Protein AF-A0A510PIZ9-F1 (afdb_monomer_lite)

Secondary structure (DSSP, 8-state):
-HHHHHHHHHT-----STHHHHHHHHHH-----TT-S---HHHHHHHHEEEEEETTEEEEEE-HHHHHHHHHHHHHHHTT---HHHHHHHHHHHHHHHHHHHHHHHHHHHHHTT-

Sequence (115 aa):
MLNFIKAMKELSVISWEGGVILWAVKLLKKPATTMSALVKPSGLIPKGLRVQQINNLTLFKFTDELGDRMQTLLDKKKADDLTPEEFLELEAIGELDQIFSYINAVIAARVNGHS

pLDDT: mean 76.39, std 18.68, range [42.19, 96.19]

Organism: NCBI:txid2358142

Structure (mmCIF, N/CA/C/O backbone):
data_AF-A0A510PIZ9-F1
#
_entry.id   AF-A0A510PIZ9-F1
#
loop_
_atom_site.group_PDB
_atom_site.id
_atom_site.type_symbol
_atom_site.label_atom_id
_atom_site.label_alt_id
_atom_site.label_comp_id
_atom_site.label_asym_id
_atom_site.label_entity_id
_atom_site.label_seq_id
_atom_site.pdbx_PDB_ins_code
_atom_site.Cartn_x
_atom_site.Cartn_y
_atom_site.Cartn_z
_atom_site.occupancy
_atom_site.B_iso_or_equiv
_atom_site.auth_seq_id
_atom_site.auth_comp_id
_atom_site.auth_asym_id
_atom_site.auth_atom_id
_atom_site.pdbx_PDB_model_num
ATOM 1 N N . MET A 1 1 ? -24.991 38.249 26.210 1.00 48.41 1 MET A N 1
ATOM 2 C CA . MET A 1 1 ? -23.992 37.825 27.219 1.00 48.41 1 MET A CA 1
ATOM 3 C C . MET A 1 1 ? -24.634 37.465 28.567 1.00 48.41 1 MET A C 1
ATOM 5 O O . MET A 1 1 ? -24.336 36.400 29.085 1.00 48.41 1 MET A O 1
ATOM 9 N N . LEU A 1 2 ? -25.580 38.263 29.093 1.00 43.25 2 LEU A N 1
ATOM 10 C CA . LEU A 1 2 ? -26.273 37.979 30.368 1.00 43.25 2 LEU A CA 1
ATOM 11 C C . LEU A 1 2 ? -27.078 36.663 30.401 1.00 43.25 2 LEU A C 1
ATOM 13 O O . LEU A 1 2 ? -27.062 35.966 31.412 1.00 43.25 2 LEU A O 1
ATOM 17 N N . ASN A 1 3 ? -27.742 36.287 29.303 1.00 50.94 3 ASN A N 1
ATOM 18 C CA . ASN A 1 3 ? -28.560 35.063 29.268 1.00 50.94 3 ASN A CA 1
ATOM 19 C C . ASN A 1 3 ? -27.719 33.783 29.392 1.00 50.94 3 ASN A C 1
ATOM 21 O O . ASN A 1 3 ? -28.172 32.805 29.976 1.00 50.94 3 ASN A O 1
ATOM 25 N N . PHE A 1 4 ? -26.474 33.814 28.908 1.00 54.53 4 PHE A N 1
ATOM 26 C CA . PHE A 1 4 ? -25.548 32.687 29.006 1.00 54.53 4 PHE A CA 1
ATOM 27 C C . PHE A 1 4 ? -25.068 32.486 30.449 1.00 54.53 4 PHE A C 1
ATOM 29 O O . PHE A 1 4 ? -25.072 31.373 30.960 1.00 54.53 4 PHE A O 1
ATOM 36 N N . ILE A 1 5 ? -24.760 33.581 31.151 1.00 55.75 5 ILE A N 1
ATOM 37 C CA . ILE A 1 5 ? -24.373 33.554 32.571 1.00 55.75 5 ILE A CA 1
ATOM 38 C C . ILE A 1 5 ? -25.531 33.036 33.442 1.00 55.75 5 ILE A C 1
ATOM 40 O O . ILE A 1 5 ? -25.306 32.303 34.402 1.00 55.75 5 ILE A O 1
ATOM 44 N N . LYS A 1 6 ? -26.781 33.359 33.083 1.00 58.12 6 LYS A N 1
ATOM 45 C CA . LYS A 1 6 ? -27.976 32.868 33.783 1.00 58.12 6 LYS A CA 1
ATOM 46 C C . LYS A 1 6 ? -28.204 31.365 33.572 1.00 58.12 6 LYS A C 1
ATOM 48 O O . LYS A 1 6 ? -28.466 30.667 34.545 1.00 58.12 6 LYS A O 1
ATOM 53 N N . ALA A 1 7 ? -28.033 30.865 32.346 1.00 56.22 7 ALA A N 1
ATOM 54 C CA . ALA A 1 7 ? -28.142 29.434 32.041 1.00 56.22 7 ALA A CA 1
ATOM 55 C C . ALA A 1 7 ? -27.046 28.603 32.735 1.00 56.22 7 ALA A C 1
ATOM 57 O O . ALA A 1 7 ? -27.308 27.522 33.252 1.00 56.22 7 ALA A O 1
ATOM 58 N N . MET A 1 8 ? -25.832 29.151 32.828 1.00 53.59 8 MET A N 1
ATOM 59 C CA . MET A 1 8 ? -24.713 28.512 33.529 1.00 53.59 8 MET A CA 1
ATOM 60 C C . MET A 1 8 ? -24.915 28.448 35.053 1.00 53.59 8 MET A C 1
ATOM 62 O O . MET A 1 8 ? -24.351 27.574 35.703 1.00 53.59 8 MET A O 1
ATOM 66 N N . LYS A 1 9 ? -25.723 29.351 35.630 1.00 53.50 9 LYS A N 1
ATOM 67 C CA . LYS A 1 9 ? -26.039 29.382 37.069 1.00 53.50 9 LYS A CA 1
ATOM 68 C C . LYS A 1 9 ? -27.152 28.398 37.460 1.00 53.50 9 LYS A C 1
ATOM 70 O O . LYS A 1 9 ? -27.142 27.898 38.578 1.00 53.50 9 LYS A O 1
ATOM 75 N N . GLU A 1 10 ? -28.076 28.112 36.542 1.00 54.69 10 GLU A N 1
ATOM 76 C CA . GLU A 1 10 ? -29.136 27.096 36.691 1.00 54.69 10 GLU A CA 1
ATOM 77 C C . GLU A 1 10 ? -28.577 25.664 36.693 1.00 54.69 10 GLU A C 1
ATOM 79 O O . GLU A 1 10 ? -29.062 24.812 37.427 1.00 54.69 10 GLU A O 1
ATOM 84 N N . LEU A 1 11 ? -27.483 25.413 35.966 1.00 50.69 11 LEU A N 1
ATOM 85 C CA . LEU A 1 11 ? -26.796 24.112 35.943 1.00 50.69 11 LEU A CA 1
ATOM 86 C C . LEU A 1 11 ? -25.914 23.838 37.183 1.00 50.69 11 LEU A C 1
ATOM 88 O O . LEU A 1 11 ? -25.092 22.920 37.172 1.00 50.69 11 LEU A O 1
ATOM 92 N N . SER A 1 12 ? -26.068 24.605 38.266 1.00 44.56 12 SER A N 1
ATOM 93 C CA . SER A 1 12 ? -25.268 24.449 39.482 1.00 44.56 12 SER A CA 1
ATOM 94 C C . SER A 1 12 ? -25.714 23.236 40.310 1.00 44.56 12 SER A C 1
ATOM 96 O O . SER A 1 12 ? -26.393 23.378 41.326 1.00 44.56 12 SER A O 1
ATOM 98 N N . VAL A 1 13 ? -25.221 22.046 39.950 1.00 42.50 13 VAL A N 1
ATOM 99 C CA . VAL A 1 13 ? -24.805 21.059 40.958 1.00 42.50 13 VAL A CA 1
ATOM 100 C C . VAL A 1 13 ? -23.739 21.747 41.811 1.00 42.50 13 VAL A C 1
ATOM 102 O O . VAL A 1 13 ? -22.640 22.054 41.353 1.00 42.50 13 VAL A O 1
ATOM 105 N N . ILE A 1 14 ? -24.117 22.087 43.037 1.00 47.22 14 ILE A N 1
ATOM 106 C CA . ILE A 1 14 ? -23.282 22.790 44.004 1.00 47.22 14 ILE A CA 1
ATOM 107 C C . ILE A 1 14 ? -22.193 21.822 44.482 1.00 47.22 14 ILE A C 1
ATOM 109 O O . ILE A 1 14 ? -22.495 20.876 45.201 1.00 47.22 14 ILE A O 1
ATOM 113 N N . SER A 1 15 ? -20.932 22.066 44.127 1.00 42.19 15 SER A N 1
ATOM 114 C CA . SER A 1 15 ? -19.803 21.740 45.007 1.00 42.19 15 SER A CA 1
ATOM 115 C C . SER A 1 15 ? -18.564 22.545 44.618 1.00 42.19 15 SER A C 1
ATOM 117 O O . SER A 1 15 ? -17.962 22.340 43.563 1.00 42.19 15 SER A O 1
ATOM 119 N N . TRP A 1 16 ? -18.211 23.493 45.486 1.00 46.66 16 TRP A N 1
ATOM 120 C CA . TRP A 1 16 ? -16.964 24.255 45.465 1.00 46.66 16 TRP A CA 1
ATOM 121 C C . TRP A 1 16 ? -15.857 23.436 46.138 1.00 46.66 16 TRP A C 1
ATOM 123 O O . TRP A 1 16 ? -15.333 23.803 47.179 1.00 46.66 16 TRP A O 1
ATOM 133 N N . GLU A 1 17 ? -15.509 22.311 45.531 1.00 45.09 17 GLU A N 1
ATOM 134 C CA . GLU A 1 17 ? -14.313 21.533 45.845 1.00 45.09 17 GLU A CA 1
ATOM 135 C C . GLU A 1 17 ? -13.598 21.332 44.506 1.00 45.09 17 GLU A C 1
ATOM 137 O O . GLU A 1 17 ? -14.251 21.065 43.494 1.00 45.09 17 GLU A O 1
ATOM 142 N N . GLY A 1 18 ? -12.276 21.513 44.461 1.00 54.56 18 GLY A N 1
ATOM 143 C CA . GLY A 1 18 ? -11.455 21.669 43.246 1.00 54.56 18 GLY A CA 1
ATOM 144 C C . GLY A 1 18 ? -11.545 20.582 42.155 1.00 54.56 18 GLY A C 1
ATOM 145 O O . GLY A 1 18 ? -10.819 20.660 41.168 1.00 54.56 18 GLY A O 1
ATOM 146 N N . GLY A 1 19 ? -12.430 19.594 42.279 1.00 56.22 19 GLY A N 1
ATOM 147 C CA . GLY A 1 19 ? -12.691 18.542 41.303 1.00 56.22 19 GLY A CA 1
ATOM 148 C C . GLY A 1 19 ? -13.485 18.980 40.068 1.00 56.22 19 GLY A C 1
ATOM 149 O O . GLY A 1 19 ? -13.161 18.521 38.978 1.00 56.22 19 GLY A O 1
ATOM 150 N N . VAL A 1 20 ? -14.474 19.879 40.169 1.00 58.50 20 VAL A N 1
ATOM 151 C CA . VAL A 1 20 ? -15.343 20.211 39.010 1.00 58.50 20 VAL A CA 1
ATOM 152 C C . VAL A 1 20 ? -14.619 21.083 37.982 1.00 58.50 20 VAL A C 1
ATOM 154 O O . VAL A 1 20 ? -14.717 20.829 36.784 1.00 58.50 20 VAL A O 1
ATOM 157 N N . ILE A 1 21 ? -13.821 22.059 38.432 1.00 58.53 21 ILE A N 1
ATOM 158 C CA . ILE A 1 21 ? -12.958 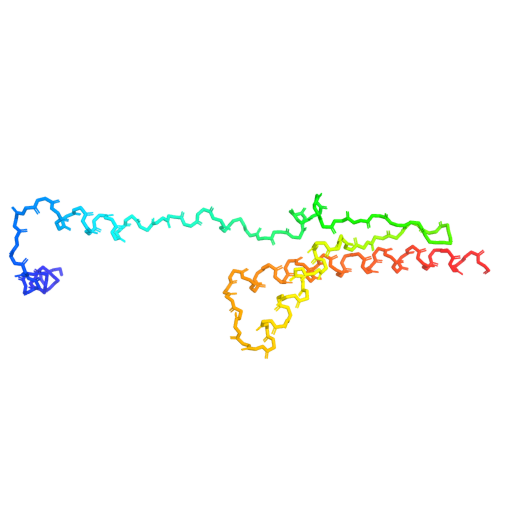22.850 37.539 1.00 58.53 21 ILE A CA 1
ATOM 159 C C . ILE A 1 21 ? -11.900 21.944 36.909 1.00 58.53 21 ILE A C 1
ATOM 161 O O . ILE A 1 21 ? -11.662 22.045 35.712 1.00 58.53 21 ILE A O 1
ATOM 165 N N . LEU A 1 22 ? -11.314 21.011 37.666 1.00 58.53 22 LEU A N 1
ATOM 166 C CA . LEU A 1 22 ? -10.358 20.050 37.118 1.00 58.53 22 LEU A CA 1
ATOM 167 C C . LEU A 1 22 ? -11.014 19.116 36.091 1.00 58.53 22 LEU A C 1
ATOM 169 O O . LEU A 1 22 ? -10.394 18.806 35.079 1.00 58.53 22 LEU A O 1
ATOM 173 N N . TRP A 1 23 ? -12.269 18.712 36.305 1.00 56.06 23 TRP A N 1
ATOM 174 C CA . TRP A 1 23 ? -13.033 17.883 35.372 1.00 56.06 23 TRP A CA 1
ATOM 175 C C . TRP A 1 23 ? -13.420 18.659 34.107 1.00 56.06 23 TRP A C 1
ATOM 177 O O . TRP A 1 23 ? -13.223 18.161 33.003 1.00 56.06 23 TRP A O 1
ATOM 187 N N . ALA A 1 24 ? -13.848 19.916 34.238 1.00 59.91 24 ALA A N 1
ATOM 188 C CA . ALA A 1 24 ? -14.123 20.808 33.111 1.00 59.91 24 ALA A CA 1
ATOM 189 C C . ALA A 1 24 ? -12.848 21.176 32.330 1.00 59.91 24 ALA A C 1
ATOM 191 O O . ALA A 1 24 ? -12.858 21.179 31.104 1.00 59.91 24 ALA A O 1
ATOM 192 N N . VAL A 1 25 ? -11.725 21.415 33.014 1.00 60.06 25 VAL A N 1
ATOM 193 C CA . VAL A 1 25 ? -10.402 21.612 32.399 1.00 60.06 25 VAL A CA 1
ATOM 194 C C . VAL A 1 25 ? -9.914 20.319 31.747 1.00 60.06 25 VAL A C 1
ATOM 196 O O . VAL A 1 25 ? -9.311 20.379 30.683 1.00 60.06 25 VAL A O 1
ATOM 199 N N . LYS A 1 26 ? -10.208 19.145 32.312 1.00 60.19 26 LYS A N 1
ATOM 200 C CA . LYS A 1 26 ? -9.922 17.843 31.693 1.00 60.19 26 LYS A CA 1
ATOM 201 C C . LYS A 1 26 ? -10.800 17.572 30.466 1.00 60.19 26 LYS A C 1
ATOM 203 O O . LYS A 1 26 ? -10.321 16.954 29.524 1.00 60.19 26 LYS A O 1
ATOM 208 N N . LEU A 1 27 ? -12.028 18.089 30.440 1.00 56.50 27 LEU A N 1
ATOM 209 C CA . LEU A 1 27 ? -12.923 18.060 29.278 1.00 56.50 27 LEU A CA 1
ATOM 210 C C . LEU A 1 27 ? -12.544 19.088 28.198 1.00 56.50 27 LEU A C 1
ATOM 212 O O . LEU A 1 27 ? -12.714 18.820 27.011 1.00 56.50 27 LEU A O 1
ATOM 216 N N . LEU A 1 28 ? -12.016 20.254 28.591 1.00 56.59 28 LEU A N 1
ATOM 217 C CA . LEU A 1 28 ? -11.547 21.317 27.689 1.00 56.59 28 LEU A CA 1
ATOM 218 C C . LEU A 1 28 ? -10.130 21.074 27.170 1.00 56.59 28 LEU A C 1
ATOM 220 O O . LEU A 1 28 ? -9.793 21.502 26.068 1.00 56.59 28 LEU A O 1
ATOM 224 N N . LYS A 1 29 ? -9.314 20.324 27.912 1.00 53.12 29 LYS A N 1
ATOM 225 C CA . LYS A 1 29 ? -8.081 19.711 27.428 1.00 53.12 29 LYS A CA 1
ATOM 226 C C . LYS A 1 29 ? -8.461 18.480 26.614 1.00 53.12 29 LYS A C 1
ATOM 228 O O . LYS A 1 29 ? -8.091 17.358 26.954 1.00 53.12 29 LYS A O 1
ATOM 233 N N . LYS A 1 30 ? -9.196 18.702 25.515 1.00 49.16 30 LYS A N 1
ATOM 234 C CA . LYS A 1 30 ? -9.178 17.757 24.401 1.00 49.16 30 LYS A CA 1
ATOM 235 C C . LYS A 1 30 ? -7.699 17.457 24.167 1.00 49.16 30 LYS A C 1
ATOM 237 O O . LYS A 1 30 ? -6.940 18.422 24.014 1.00 49.16 30 LYS A O 1
ATOM 242 N N . PRO A 1 31 ? -7.242 16.192 24.198 1.00 48.00 31 PRO A N 1
ATOM 243 C CA . PRO A 1 31 ? -5.954 15.924 23.599 1.00 48.00 31 PRO A CA 1
ATOM 244 C C . PRO A 1 31 ? -6.087 16.499 22.194 1.00 48.00 31 PRO A C 1
ATOM 246 O O . PRO A 1 31 ? -7.001 16.133 21.455 1.00 48.00 31 PRO A O 1
ATOM 249 N N . ALA A 1 32 ? -5.267 17.495 21.861 1.00 50.94 32 ALA A N 1
ATOM 250 C CA . ALA A 1 32 ? -5.012 17.750 20.464 1.00 50.94 32 ALA A CA 1
ATOM 251 C C . ALA A 1 32 ? -4.562 16.384 19.960 1.00 50.94 32 ALA A C 1
ATOM 253 O O . ALA A 1 32 ? -3.540 15.881 20.424 1.00 50.94 32 ALA A O 1
ATOM 254 N N . THR A 1 33 ? -5.421 15.725 19.184 1.00 51.50 33 THR A N 1
ATOM 255 C CA . THR A 1 33 ? -5.154 14.434 18.574 1.00 51.50 33 THR A CA 1
ATOM 256 C C . THR A 1 33 ? -3.954 14.657 17.673 1.00 51.50 33 THR A C 1
ATOM 258 O O . THR A 1 33 ? -4.070 14.992 16.496 1.00 51.50 33 THR A O 1
ATOM 261 N N . THR A 1 34 ? -2.768 14.560 18.257 1.00 49.28 34 THR A N 1
ATOM 262 C CA . THR A 1 34 ? -1.483 1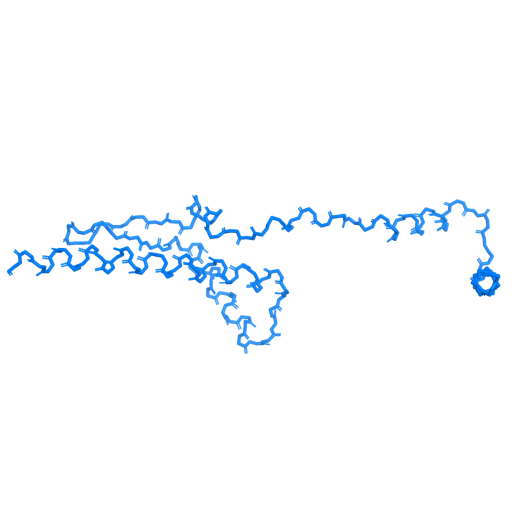4.602 17.587 1.00 49.28 34 THR A CA 1
ATOM 263 C C . THR A 1 34 ? -1.311 13.270 16.882 1.00 49.28 34 THR A C 1
ATOM 265 O O . THR A 1 34 ? -0.459 12.496 17.281 1.00 49.28 34 THR A O 1
ATOM 268 N N . MET A 1 35 ? -2.163 12.971 15.901 1.00 48.44 35 MET A N 1
ATOM 269 C CA . MET A 1 35 ? -1.926 11.966 14.856 1.00 48.44 35 MET A CA 1
ATOM 270 C C . MET A 1 35 ? -2.670 12.286 13.550 1.00 48.44 35 MET A C 1
ATOM 272 O O . MET A 1 35 ? -2.654 11.475 12.639 1.00 48.44 35 MET A O 1
ATOM 276 N N . SER A 1 36 ? -3.209 13.500 13.366 1.00 46.09 36 SER A N 1
ATOM 277 C CA . SER A 1 36 ? -3.501 14.018 12.016 1.00 46.09 36 SER A CA 1
ATOM 278 C C . SER A 1 36 ? -2.217 14.514 11.330 1.00 46.09 36 SER A C 1
ATOM 280 O O . SER A 1 36 ? -2.189 15.573 10.698 1.00 46.09 36 SER A O 1
ATOM 282 N N . ALA A 1 37 ? -1.125 13.752 11.425 1.00 50.25 37 ALA A N 1
ATOM 283 C CA . ALA A 1 37 ? -0.246 13.711 10.272 1.00 50.25 37 ALA A CA 1
ATOM 284 C C . ALA A 1 37 ? -1.120 13.058 9.206 1.00 50.25 37 ALA A C 1
ATOM 286 O O . ALA A 1 37 ? -1.386 11.867 9.324 1.00 50.25 37 ALA A O 1
ATOM 287 N N . LEU A 1 38 ? -1.659 13.852 8.265 1.00 55.59 38 LEU A N 1
ATOM 288 C CA . LEU A 1 38 ? -2.294 13.325 7.057 1.00 55.59 38 LEU A CA 1
ATOM 289 C C . LEU A 1 38 ? -1.494 12.087 6.663 1.00 55.59 38 LEU A C 1
ATOM 291 O O . LEU A 1 38 ? -0.277 12.217 6.485 1.00 55.59 38 LEU A O 1
ATOM 295 N N . VAL A 1 39 ? -2.125 10.913 6.654 1.00 68.38 39 VAL A N 1
ATOM 296 C CA . VAL A 1 39 ? -1.444 9.667 6.314 1.00 68.38 39 VAL A CA 1
ATOM 297 C C . VAL A 1 39 ? -1.022 9.838 4.863 1.00 68.38 39 VAL A C 1
ATOM 299 O O . VAL A 1 39 ? -1.812 9.692 3.945 1.00 68.38 39 VAL A O 1
ATOM 302 N N . LYS A 1 40 ? 0.201 10.320 4.648 1.00 78.69 40 LYS A N 1
ATOM 303 C CA . LYS A 1 40 ? 0.722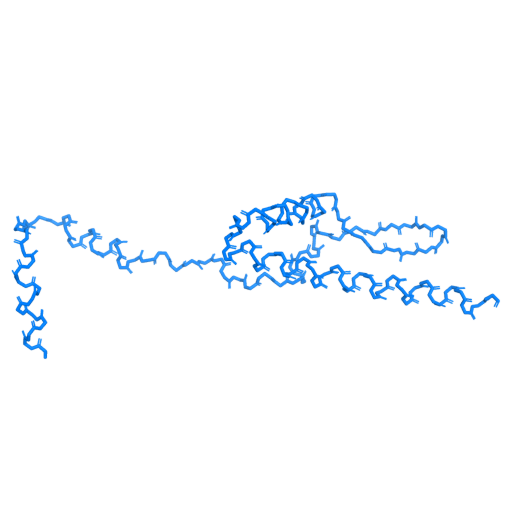 10.549 3.309 1.00 78.69 40 LYS A CA 1
ATOM 304 C C . LYS A 1 40 ? 1.125 9.186 2.766 1.00 78.69 40 LYS A C 1
ATOM 306 O O . LYS A 1 40 ? 1.816 8.462 3.491 1.00 78.69 40 LYS A O 1
ATOM 311 N N . PRO A 1 41 ? 0.835 8.871 1.495 1.00 76.88 41 PRO A N 1
ATOM 312 C CA . PRO A 1 41 ? 1.286 7.624 0.876 1.00 76.88 41 PRO A CA 1
ATOM 313 C C . PRO A 1 41 ? 2.801 7.432 1.024 1.00 76.88 41 PRO A C 1
ATOM 315 O O . PRO A 1 41 ? 3.291 6.346 1.321 1.00 76.88 41 PRO A O 1
ATOM 318 N N . SER A 1 42 ? 3.563 8.528 0.932 1.00 79.19 42 SER A N 1
ATOM 319 C CA . SER A 1 42 ? 5.016 8.528 1.130 1.00 79.19 42 SER A CA 1
ATOM 320 C C . SER A 1 42 ? 5.452 8.077 2.529 1.00 79.19 42 SER A C 1
ATOM 322 O O . SER A 1 42 ? 6.541 7.532 2.682 1.00 79.19 42 SER A O 1
ATOM 324 N N . GLY A 1 43 ? 4.626 8.304 3.555 1.00 81.06 43 GLY A N 1
ATOM 325 C CA . GLY A 1 43 ? 4.884 7.869 4.929 1.00 81.06 43 GLY A CA 1
ATOM 326 C C . GLY A 1 43 ? 4.769 6.355 5.114 1.00 81.06 43 GLY A C 1
ATOM 327 O O . GLY A 1 43 ? 5.341 5.818 6.060 1.00 81.06 43 GLY A O 1
ATOM 328 N N . LEU A 1 44 ? 4.088 5.666 4.194 1.00 82.94 44 LEU A N 1
ATOM 329 C CA . LEU A 1 44 ? 3.923 4.215 4.210 1.00 82.94 44 LEU A CA 1
ATOM 330 C C . LEU A 1 44 ? 5.089 3.490 3.525 1.00 82.94 44 LEU A C 1
ATOM 332 O O . LEU A 1 44 ? 5.349 2.337 3.846 1.00 82.94 44 LEU A O 1
ATOM 336 N N . ILE A 1 45 ? 5.851 4.157 2.649 1.00 83.31 45 ILE A N 1
ATOM 337 C CA . ILE A 1 45 ? 6.958 3.549 1.885 1.00 83.31 45 ILE A CA 1
ATOM 338 C C . ILE A 1 45 ? 7.981 2.803 2.763 1.00 83.31 45 ILE A C 1
ATOM 340 O O . ILE A 1 45 ? 8.304 1.667 2.414 1.00 83.31 45 ILE A O 1
ATOM 344 N N . PRO A 1 46 ? 8.477 3.347 3.897 1.00 83.56 46 PRO A N 1
ATOM 345 C CA . PRO A 1 46 ? 9.525 2.685 4.682 1.00 83.56 46 PRO A CA 1
ATOM 346 C C . PRO A 1 46 ? 9.148 1.295 5.211 1.00 83.56 46 PRO A C 1
ATOM 348 O O . PRO A 1 46 ? 10.034 0.477 5.439 1.00 83.56 46 PRO A O 1
ATOM 351 N N . LYS A 1 47 ? 7.853 1.034 5.423 1.00 82.88 47 LYS A N 1
ATOM 352 C CA . LYS A 1 47 ? 7.331 -0.250 5.930 1.00 82.88 47 LYS A CA 1
ATOM 353 C C . LYS A 1 47 ? 6.498 -1.015 4.903 1.00 82.88 47 LYS A C 1
ATOM 355 O O . LYS A 1 47 ? 6.278 -2.211 5.045 1.00 82.88 47 LYS A O 1
ATOM 360 N N . GLY A 1 48 ? 6.012 -0.310 3.892 1.00 83.44 48 GLY A N 1
ATOM 361 C CA . GLY A 1 48 ? 5.022 -0.776 2.939 1.00 83.44 48 GLY A CA 1
ATOM 362 C C . GLY A 1 48 ? 5.586 -1.194 1.598 1.00 83.44 48 GLY A C 1
ATOM 363 O O . GLY A 1 48 ? 4.894 -1.875 0.853 1.00 83.44 48 GLY A O 1
ATOM 364 N N . LEU A 1 49 ? 6.818 -0.803 1.267 1.00 89.00 49 LEU A N 1
ATOM 365 C CA . LEU A 1 49 ? 7.419 -1.129 -0.017 1.00 89.00 49 LEU A CA 1
ATOM 366 C C . LEU A 1 49 ? 8.267 -2.398 0.059 1.00 89.00 49 LEU A C 1
ATOM 368 O O . LEU A 1 49 ? 9.219 -2.495 0.832 1.00 89.00 49 LEU A O 1
ATOM 372 N N . ARG A 1 50 ? 7.993 -3.328 -0.853 1.00 91.56 50 ARG A N 1
ATOM 373 C CA . ARG A 1 50 ? 8.850 -4.467 -1.162 1.00 91.56 50 ARG A CA 1
ATOM 374 C C . ARG A 1 50 ? 9.227 -4.436 -2.637 1.00 91.56 50 ARG A C 1
ATOM 376 O O . ARG A 1 50 ? 8.374 -4.341 -3.514 1.00 91.56 50 ARG A O 1
ATOM 383 N N . VAL A 1 51 ? 10.521 -4.560 -2.905 1.00 90.94 51 VAL A N 1
ATOM 384 C CA . VAL A 1 51 ? 11.050 -4.708 -4.264 1.00 90.94 51 VAL A CA 1
ATOM 385 C C . VAL A 1 51 ? 11.222 -6.195 -4.559 1.00 90.94 51 VAL A C 1
ATOM 387 O O . VAL A 1 51 ? 11.774 -6.933 -3.740 1.00 90.94 51 VAL A O 1
ATOM 390 N N . GLN A 1 52 ? 10.739 -6.652 -5.712 1.00 89.88 52 GLN A N 1
ATOM 391 C CA . GLN A 1 52 ? 10.866 -8.037 -6.156 1.00 89.88 52 GLN A CA 1
ATOM 392 C C . GLN A 1 52 ? 11.395 -8.093 -7.587 1.00 89.88 52 GLN A C 1
ATOM 394 O O . GLN A 1 52 ? 10.920 -7.375 -8.457 1.00 89.88 52 GLN A O 1
ATOM 399 N N . GLN A 1 53 ? 12.355 -8.984 -7.828 1.00 89.19 53 GLN A N 1
ATOM 400 C CA . GLN A 1 53 ? 12.833 -9.286 -9.173 1.00 89.19 53 GLN A CA 1
ATOM 401 C C . GLN A 1 53 ? 12.035 -10.452 -9.759 1.00 89.19 53 GLN A C 1
ATOM 403 O O . GLN A 1 53 ? 12.001 -11.530 -9.161 1.00 89.19 53 GLN A O 1
ATOM 408 N N . ILE A 1 54 ? 11.400 -10.249 -10.914 1.00 86.94 54 ILE A N 1
ATOM 409 C CA . ILE A 1 54 ? 10.668 -11.288 -11.657 1.00 86.94 54 ILE A CA 1
ATOM 410 C C . ILE A 1 54 ? 11.082 -11.202 -13.124 1.00 86.94 54 ILE A C 1
ATOM 412 O O . ILE A 1 54 ? 10.891 -10.163 -13.742 1.00 86.94 54 ILE A O 1
ATOM 416 N N . ASN A 1 55 ? 11.638 -12.278 -13.692 1.00 82.00 55 ASN A N 1
ATOM 417 C CA . ASN A 1 55 ? 12.050 -12.338 -15.105 1.00 82.00 55 ASN A CA 1
ATOM 418 C C . ASN A 1 55 ? 12.907 -11.130 -15.540 1.00 82.00 55 ASN A C 1
ATOM 420 O O . ASN A 1 55 ? 12.646 -10.515 -16.569 1.00 82.00 55 ASN A O 1
ATOM 424 N N . ASN A 1 56 ? 13.897 -10.763 -14.717 1.00 83.44 56 ASN A N 1
ATOM 425 C CA . ASN A 1 56 ? 14.780 -9.600 -14.902 1.00 83.44 56 ASN A CA 1
ATOM 426 C C . ASN A 1 56 ? 14.097 -8.219 -14.773 1.00 83.44 56 ASN A C 1
ATOM 428 O O . ASN A 1 56 ? 14.744 -7.202 -15.022 1.00 83.44 56 ASN A O 1
ATOM 432 N N . LEU A 1 57 ? 12.830 -8.162 -14.348 1.00 88.19 57 LEU A N 1
ATOM 433 C CA . LEU A 1 57 ? 12.112 -6.926 -14.036 1.00 88.19 57 LEU A CA 1
ATOM 434 C C . LEU A 1 57 ? 12.140 -6.636 -12.539 1.00 88.19 57 LEU A C 1
ATOM 436 O O . LEU A 1 57 ? 11.682 -7.452 -11.736 1.00 88.19 57 LEU A O 1
ATOM 440 N N . THR A 1 58 ? 12.573 -5.427 -12.188 1.00 90.69 58 THR A N 1
ATOM 441 C CA . THR A 1 58 ? 12.457 -4.896 -10.828 1.00 90.69 58 THR A CA 1
ATOM 442 C C . THR A 1 58 ? 11.043 -4.359 -10.634 1.00 90.69 58 THR A C 1
ATOM 444 O O . THR A 1 58 ? 10.733 -3.272 -11.111 1.00 90.69 58 THR A O 1
ATOM 447 N N . LEU A 1 59 ? 10.182 -5.105 -9.949 1.00 92.62 59 LEU A N 1
ATOM 448 C CA . LEU A 1 59 ? 8.801 -4.715 -9.677 1.00 92.62 59 LEU A CA 1
ATOM 449 C C . LEU A 1 59 ? 8.620 -4.273 -8.224 1.00 92.62 59 LEU A C 1
ATOM 451 O O . LEU A 1 59 ? 9.277 -4.771 -7.304 1.00 92.62 59 LEU A O 1
ATOM 455 N N . PHE A 1 60 ? 7.696 -3.342 -8.029 1.00 92.69 60 PHE A N 1
ATOM 456 C CA . PHE A 1 60 ? 7.325 -2.784 -6.735 1.00 92.69 60 PHE A CA 1
ATOM 457 C C . PHE A 1 60 ? 6.011 -3.410 -6.278 1.00 92.69 60 PHE A C 1
ATOM 459 O O . PHE A 1 60 ? 5.071 -3.534 -7.061 1.00 92.69 60 PHE A O 1
ATOM 466 N N . LYS A 1 61 ? 5.938 -3.818 -5.015 1.00 91.62 61 LYS A N 1
ATOM 467 C CA . LYS A 1 61 ? 4.727 -4.372 -4.411 1.00 91.62 61 LYS A CA 1
ATOM 468 C C . LYS A 1 61 ? 4.652 -4.020 -2.933 1.00 91.62 61 LYS A C 1
ATOM 470 O O . LYS A 1 61 ? 5.627 -3.536 -2.355 1.00 91.62 61 LYS A O 1
ATOM 475 N N . PHE A 1 62 ? 3.518 -4.322 -2.316 1.00 94.00 62 PHE A N 1
ATOM 476 C CA . PHE A 1 62 ? 3.388 -4.198 -0.875 1.00 94.00 62 PHE A CA 1
ATOM 477 C C . PHE A 1 62 ? 4.194 -5.249 -0.109 1.00 94.00 62 PHE A C 1
ATOM 479 O O . PHE A 1 62 ? 4.477 -6.348 -0.603 1.00 94.00 62 PHE A O 1
ATOM 486 N N . THR A 1 63 ? 4.590 -4.889 1.109 1.00 93.44 63 THR A N 1
ATOM 487 C CA . THR A 1 63 ? 4.948 -5.870 2.136 1.00 93.44 63 THR A CA 1
ATOM 488 C C . THR A 1 63 ? 3.710 -6.653 2.554 1.00 93.44 63 THR A C 1
ATOM 490 O O . THR A 1 63 ? 2.586 -6.174 2.403 1.00 93.44 63 THR A O 1
ATOM 493 N N . ASP A 1 64 ? 3.921 -7.854 3.090 1.00 91.94 64 ASP A N 1
ATOM 494 C CA . ASP A 1 64 ? 2.816 -8.713 3.524 1.00 91.94 64 ASP A CA 1
ATOM 495 C C . ASP A 1 64 ? 2.000 -8.005 4.632 1.00 91.94 64 ASP A C 1
ATOM 497 O O . ASP A 1 64 ? 0.781 -7.951 4.555 1.00 91.94 64 ASP A O 1
ATOM 501 N N . GLU A 1 65 ? 2.671 -7.299 5.556 1.00 91.06 65 GLU A N 1
ATOM 502 C CA . GLU A 1 65 ? 2.034 -6.469 6.596 1.00 91.06 65 GLU A CA 1
ATOM 503 C C . GLU A 1 65 ? 1.104 -5.387 6.019 1.00 91.06 65 GLU A C 1
ATOM 505 O O . GLU A 1 65 ? -0.032 -5.235 6.474 1.00 91.06 65 GLU A O 1
ATOM 510 N N . LEU A 1 66 ? 1.561 -4.628 5.012 1.00 92.12 66 LEU A N 1
ATOM 511 C CA . LEU A 1 66 ? 0.746 -3.559 4.431 1.00 92.12 66 LEU A CA 1
ATOM 512 C C . LEU A 1 66 ? -0.392 -4.121 3.565 1.00 92.12 66 LEU A C 1
ATOM 514 O O . LEU A 1 66 ? -1.493 -3.570 3.575 1.00 92.12 66 LEU A O 1
ATOM 518 N N . GLY A 1 67 ? -0.150 -5.230 2.862 1.00 92.50 67 GLY A N 1
ATOM 519 C CA . GLY A 1 67 ? -1.181 -5.952 2.116 1.00 92.50 67 GLY A CA 1
ATOM 520 C C . GLY A 1 67 ? -2.291 -6.485 3.027 1.00 92.50 67 GLY A C 1
ATOM 521 O O . GLY A 1 67 ? -3.469 -6.241 2.766 1.00 92.50 67 GLY A O 1
ATOM 522 N N . ASP A 1 68 ? -1.928 -7.124 4.140 1.00 94.62 68 ASP A N 1
ATOM 523 C CA . ASP A 1 68 ? -2.878 -7.641 5.133 1.00 94.62 68 ASP A CA 1
ATOM 524 C C . ASP A 1 68 ? -3.673 -6.506 5.801 1.00 94.62 68 ASP A C 1
ATOM 526 O O . ASP A 1 68 ? -4.887 -6.619 6.026 1.00 94.62 68 ASP A O 1
ATOM 530 N N . ARG A 1 69 ? -3.019 -5.366 6.074 1.00 93.69 69 ARG A N 1
ATOM 531 C CA . ARG A 1 69 ? -3.690 -4.173 6.609 1.00 93.69 69 ARG A CA 1
ATOM 532 C C . ARG A 1 69 ? -4.697 -3.601 5.615 1.00 93.69 69 ARG A C 1
ATOM 534 O O . ARG A 1 69 ? -5.829 -3.314 6.009 1.00 93.69 69 ARG A O 1
ATOM 541 N N . MET A 1 70 ? -4.323 -3.486 4.341 1.00 93.56 70 MET A N 1
ATOM 542 C CA . MET A 1 70 ? -5.224 -3.058 3.270 1.00 93.56 70 MET A CA 1
ATOM 543 C C . MET A 1 70 ? -6.444 -3.976 3.171 1.00 93.56 70 MET A C 1
ATOM 545 O O . MET A 1 70 ? -7.573 -3.493 3.108 1.00 93.56 70 MET A O 1
ATOM 549 N N . GLN A 1 71 ? -6.232 -5.293 3.217 1.00 94.38 71 GLN A N 1
ATOM 550 C CA . GLN A 1 71 ? -7.311 -6.275 3.159 1.00 94.38 71 GLN A CA 1
ATOM 551 C C . GLN A 1 71 ? -8.267 -6.136 4.352 1.00 94.38 71 GLN A C 1
ATOM 553 O O . GLN A 1 71 ? -9.480 -6.054 4.165 1.00 94.38 71 GLN A O 1
ATOM 558 N N . THR A 1 72 ? -7.725 -5.993 5.562 1.00 95.31 72 THR A N 1
ATOM 559 C CA . THR A 1 72 ? -8.515 -5.762 6.783 1.00 95.31 72 THR A CA 1
ATOM 560 C C . THR A 1 72 ? -9.381 -4.504 6.670 1.00 95.31 72 THR A C 1
ATOM 562 O O . THR A 1 72 ? -10.559 -4.519 7.026 1.00 95.31 72 THR A O 1
ATOM 565 N N . LEU A 1 73 ? -8.814 -3.408 6.158 1.00 94.75 73 LEU A N 1
ATOM 566 C CA . LEU A 1 73 ? -9.531 -2.150 5.944 1.00 94.75 73 LEU A CA 1
ATOM 567 C C . LEU A 1 73 ? -10.628 -2.290 4.882 1.00 94.75 73 LEU A C 1
ATOM 569 O O . LEU A 1 73 ? -11.729 -1.773 5.057 1.00 94.75 73 LEU A O 1
ATOM 573 N N . LEU A 1 74 ? -10.369 -3.019 3.797 1.00 94.81 74 LEU A N 1
ATOM 574 C CA . LEU A 1 74 ? -11.377 -3.295 2.773 1.00 94.81 74 LEU A CA 1
ATOM 575 C C . LEU A 1 74 ? -12.536 -4.132 3.320 1.00 94.81 74 LEU A C 1
ATOM 577 O O . LEU A 1 74 ? -13.687 -3.871 2.973 1.00 94.81 74 LEU A O 1
ATOM 581 N N . ASP A 1 75 ? -12.261 -5.111 4.176 1.00 96.19 75 ASP A N 1
ATOM 582 C CA . ASP A 1 75 ? -13.307 -5.949 4.762 1.00 96.19 75 ASP A CA 1
ATOM 583 C C . ASP A 1 75 ? -14.152 -5.179 5.780 1.00 96.19 75 ASP A C 1
ATOM 585 O O . ASP A 1 75 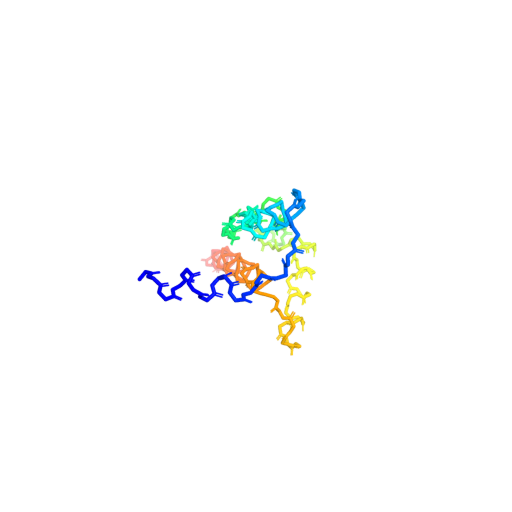? -15.379 -5.268 5.742 1.00 96.19 75 ASP A O 1
ATOM 589 N N . LYS A 1 76 ? -13.534 -4.313 6.591 1.00 93.69 76 LYS A N 1
ATOM 590 C CA . LYS A 1 76 ? -14.272 -3.358 7.429 1.00 93.69 76 LYS A CA 1
ATOM 591 C C . LYS A 1 76 ? -15.097 -2.367 6.606 1.00 93.69 76 LYS A C 1
ATOM 593 O O . LYS A 1 76 ? -16.220 -2.053 6.986 1.00 93.69 76 LYS A O 1
ATOM 598 N N . LYS A 1 77 ? -14.586 -1.913 5.452 1.00 92.50 77 LYS A N 1
ATOM 599 C CA . LYS A 1 77 ? -15.318 -1.010 4.546 1.00 92.50 77 LYS A CA 1
ATOM 600 C C . LYS A 1 77 ? -16.584 -1.676 4.017 1.00 92.50 77 LYS A C 1
ATOM 602 O O . LYS A 1 77 ? -17.614 -1.025 3.936 1.00 92.50 77 LYS A O 1
ATOM 607 N N . LYS A 1 78 ? -16.517 -2.966 3.672 1.00 93.81 78 LYS A N 1
ATOM 608 C CA . LYS A 1 78 ? -17.691 -3.748 3.242 1.00 93.81 78 LYS A CA 1
ATOM 609 C C . LYS A 1 78 ? -18.723 -3.928 4.358 1.00 93.81 78 LYS A C 1
ATOM 611 O O . LYS A 1 78 ? -19.890 -4.138 4.052 1.00 93.81 78 LYS A O 1
ATOM 616 N N . ALA A 1 79 ? -18.289 -3.895 5.617 1.00 94.19 79 ALA A N 1
ATOM 617 C CA . ALA A 1 79 ? -19.144 -4.002 6.795 1.00 94.19 79 ALA A CA 1
ATOM 618 C C . ALA A 1 79 ? -19.640 -2.639 7.321 1.00 94.19 79 ALA A C 1
ATOM 620 O O . ALA A 1 79 ? -20.291 -2.610 8.362 1.00 94.19 79 ALA A O 1
ATOM 621 N N . ASP A 1 80 ? -19.317 -1.531 6.637 1.00 92.00 80 ASP A N 1
ATOM 622 C CA . ASP A 1 80 ? -19.585 -0.153 7.075 1.00 92.00 80 ASP A CA 1
ATOM 623 C C . ASP A 1 80 ? -19.038 0.180 8.487 1.00 92.00 80 ASP A C 1
ATOM 625 O O . ASP A 1 80 ? -19.534 1.075 9.167 1.00 92.00 80 ASP A O 1
ATOM 629 N N . ASP A 1 81 ? -17.974 -0.510 8.916 1.00 92.44 81 ASP A N 1
ATOM 630 C CA . ASP A 1 81 ? -17.346 -0.389 10.247 1.00 92.44 81 ASP A CA 1
ATOM 631 C C . ASP A 1 81 ? -16.018 0.395 10.201 1.00 92.44 81 ASP A C 1
ATOM 633 O O . ASP A 1 81 ? -15.118 0.218 11.022 1.00 92.44 81 ASP A O 1
ATOM 637 N N . LEU A 1 82 ? -15.841 1.236 9.177 1.00 91.19 82 LEU A N 1
ATOM 638 C CA . LEU A 1 82 ? -14.617 2.013 8.996 1.00 91.19 82 LEU A CA 1
ATOM 639 C C . LEU A 1 82 ? -14.646 3.277 9.855 1.00 91.19 82 LEU A C 1
ATOM 641 O O . LEU A 1 82 ? -15.535 4.120 9.699 1.00 91.19 82 LEU A O 1
ATOM 645 N N . THR A 1 83 ? -13.638 3.468 10.706 1.00 90.12 83 THR A N 1
ATOM 646 C CA . THR A 1 83 ? -13.478 4.767 11.371 1.00 90.12 83 THR A CA 1
ATOM 647 C C . THR A 1 83 ? -12.986 5.826 10.374 1.00 90.12 83 THR A C 1
ATOM 649 O O . THR A 1 83 ? -12.379 5.487 9.352 1.00 90.12 83 THR A O 1
ATOM 652 N N . PRO A 1 84 ? -13.198 7.126 10.646 1.00 87.00 84 PRO A N 1
ATOM 653 C CA . PRO A 1 84 ? -12.671 8.197 9.800 1.00 87.00 84 PRO A CA 1
ATOM 654 C C . PRO A 1 84 ? -11.148 8.133 9.608 1.00 87.00 84 PRO A C 1
ATOM 656 O O . PRO A 1 84 ? -10.643 8.454 8.537 1.00 87.00 84 PRO A O 1
ATOM 659 N N . GLU A 1 85 ? -10.404 7.697 10.622 1.00 85.44 85 GLU A N 1
ATOM 660 C CA . GLU A 1 85 ? -8.951 7.528 10.549 1.00 85.44 85 GLU A CA 1
ATOM 661 C C . GLU A 1 85 ? -8.567 6.349 9.651 1.00 85.44 85 GLU A C 1
ATOM 663 O O . GLU A 1 85 ? -7.663 6.467 8.825 1.00 85.44 85 GLU A O 1
ATOM 668 N N . GLU A 1 86 ? -9.281 5.229 9.774 1.00 89.19 86 GLU A N 1
ATOM 669 C CA . GLU A 1 86 ? -9.096 4.046 8.931 1.00 89.19 86 GLU A CA 1
ATOM 670 C C . GLU A 1 86 ? -9.456 4.319 7.465 1.00 89.19 86 GLU A C 1
ATOM 672 O O . GLU A 1 86 ? -8.842 3.757 6.559 1.00 89.19 86 GLU A O 1
ATOM 677 N N . PHE A 1 87 ? -10.405 5.223 7.218 1.00 89.31 87 PHE A N 1
ATOM 678 C CA . PHE A 1 87 ? -10.721 5.700 5.876 1.00 89.31 87 PHE A CA 1
ATOM 679 C C . PHE A 1 87 ? -9.542 6.435 5.235 1.00 89.31 87 PHE A C 1
ATOM 681 O O . PHE A 1 87 ? -9.172 6.121 4.105 1.00 89.31 87 PHE A O 1
ATOM 688 N N . LEU A 1 88 ? -8.923 7.364 5.967 1.00 90.00 88 LEU A N 1
ATOM 689 C CA . LEU A 1 88 ? -7.751 8.104 5.491 1.00 90.00 88 LEU A CA 1
ATOM 690 C C . LEU A 1 88 ? -6.544 7.181 5.275 1.00 90.00 88 LEU A C 1
ATOM 692 O O . LEU A 1 88 ? -5.787 7.356 4.324 1.00 90.00 88 LEU A O 1
ATOM 696 N N . GLU A 1 89 ? -6.365 6.182 6.141 1.00 90.50 89 GLU A N 1
ATOM 697 C CA . GLU A 1 89 ? -5.333 5.156 5.967 1.00 90.50 89 GLU A CA 1
ATOM 698 C C . GLU A 1 89 ? -5.566 4.342 4.687 1.00 90.50 89 GLU A C 1
ATOM 700 O O . GLU A 1 89 ? -4.640 4.157 3.896 1.00 90.50 89 GLU A O 1
ATOM 705 N N . LEU A 1 90 ? -6.804 3.902 4.448 1.00 92.81 90 LEU A N 1
ATOM 706 C CA . LEU A 1 90 ? -7.168 3.149 3.250 1.00 92.81 90 LEU A CA 1
ATOM 707 C C . LEU A 1 90 ? -6.977 3.972 1.967 1.00 92.81 90 LEU A C 1
ATOM 709 O O . LEU A 1 90 ? -6.506 3.433 0.967 1.00 92.81 90 LEU A O 1
ATOM 713 N N . GLU A 1 91 ? -7.312 5.263 1.994 1.00 93.25 91 GLU A N 1
ATOM 714 C CA . GLU A 1 91 ? -7.078 6.190 0.880 1.00 93.25 91 GLU A CA 1
ATOM 715 C C . GLU A 1 91 ? -5.579 6.310 0.567 1.00 93.25 91 GLU A C 1
ATOM 717 O O . GLU A 1 91 ? -5.163 6.111 -0.575 1.00 93.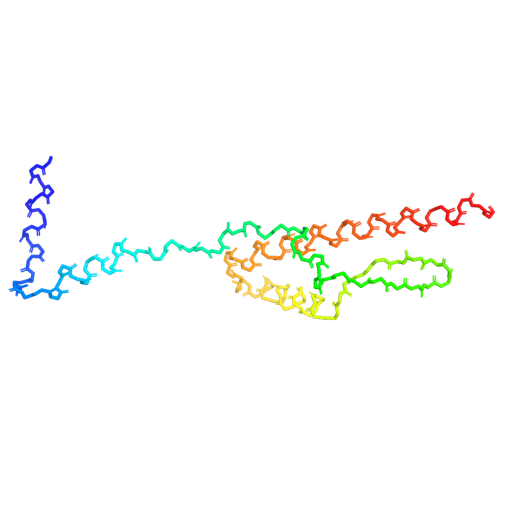25 91 GLU A O 1
ATOM 722 N N . ALA A 1 92 ? -4.748 6.506 1.593 1.00 91.38 92 ALA A N 1
ATOM 723 C CA . ALA A 1 92 ? -3.300 6.613 1.441 1.00 91.38 92 ALA A CA 1
ATOM 724 C C . ALA A 1 92 ? -2.646 5.329 0.904 1.00 91.38 92 ALA A C 1
ATOM 726 O O . ALA A 1 92 ? -1.718 5.393 0.092 1.00 91.38 92 ALA A O 1
ATOM 727 N N . ILE A 1 93 ? -3.117 4.160 1.353 1.00 93.19 93 ILE A N 1
ATOM 728 C CA . ILE A 1 93 ? -2.668 2.863 0.831 1.00 93.19 93 ILE A CA 1
ATOM 729 C C . ILE A 1 93 ? -3.098 2.706 -0.635 1.00 93.19 93 ILE A C 1
ATOM 731 O O . ILE A 1 93 ? -2.297 2.268 -1.461 1.00 93.19 93 ILE A O 1
ATOM 735 N N . GLY A 1 94 ? -4.329 3.098 -0.973 1.00 92.81 94 GLY A N 1
ATOM 736 C CA . GLY A 1 94 ? -4.851 3.041 -2.339 1.00 92.81 94 GLY A CA 1
ATOM 737 C C . GLY A 1 94 ? -4.060 3.911 -3.319 1.00 92.81 94 GLY A C 1
ATOM 738 O O . GLY A 1 94 ? -3.706 3.451 -4.403 1.00 92.81 94 GLY A O 1
ATOM 739 N N . GLU A 1 95 ? -3.704 5.134 -2.928 1.00 93.38 95 GLU A N 1
ATOM 740 C CA . GLU A 1 95 ? -2.827 5.994 -3.734 1.00 93.38 95 GLU A CA 1
ATOM 741 C C . GLU A 1 95 ? -1.452 5.348 -3.965 1.00 93.38 95 GLU A C 1
ATOM 743 O O . GLU A 1 95 ? -0.901 5.406 -5.068 1.00 93.38 95 GLU A O 1
ATOM 748 N N . LEU A 1 96 ? -0.893 4.692 -2.942 1.00 92.06 96 LEU A N 1
ATOM 749 C CA . LEU A 1 96 ? 0.388 4.001 -3.067 1.00 92.06 96 LEU A CA 1
ATOM 750 C C . LEU A 1 96 ? 0.311 2.810 -4.040 1.00 92.06 96 LEU A C 1
ATOM 752 O O . LEU A 1 96 ? 1.239 2.612 -4.828 1.00 92.06 96 LEU A O 1
ATOM 756 N N . ASP A 1 97 ? -0.800 2.069 -4.037 1.00 92.69 97 ASP A N 1
ATOM 757 C CA . ASP A 1 97 ? -1.052 0.963 -4.974 1.00 92.69 97 ASP A CA 1
ATOM 758 C C . ASP A 1 97 ? -1.077 1.455 -6.427 1.00 92.69 97 ASP A C 1
ATOM 760 O O . ASP A 1 97 ? -0.447 0.869 -7.314 1.00 92.69 97 ASP A O 1
ATOM 764 N N . GLN A 1 98 ? -1.735 2.593 -6.668 1.00 93.50 98 GLN A N 1
ATOM 765 C CA . GLN A 1 98 ? -1.780 3.221 -7.988 1.00 93.50 98 GLN A CA 1
ATOM 766 C C . GLN A 1 98 ? -0.388 3.652 -8.465 1.00 93.50 98 GLN A C 1
ATOM 768 O O . GLN A 1 98 ? -0.042 3.432 -9.630 1.00 93.50 98 GLN A O 1
ATOM 773 N N . ILE A 1 99 ? 0.433 4.221 -7.576 1.00 91.94 99 ILE A N 1
ATOM 774 C CA . ILE A 1 99 ? 1.818 4.604 -7.888 1.00 91.94 99 ILE A CA 1
ATOM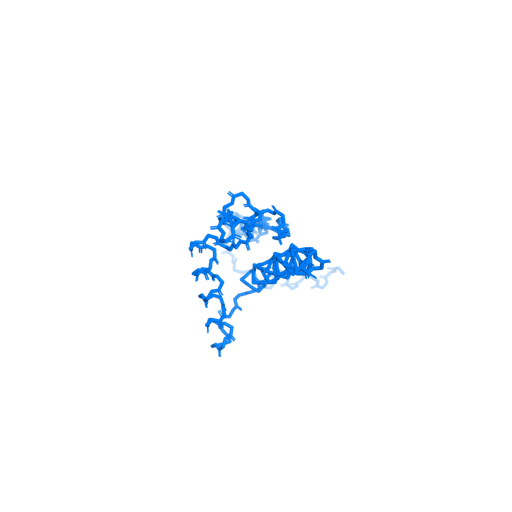 775 C C . ILE A 1 99 ? 2.637 3.369 -8.283 1.00 91.94 99 ILE A C 1
ATOM 777 O O . ILE A 1 99 ? 3.324 3.389 -9.309 1.00 91.94 99 ILE A O 1
ATOM 781 N N . PHE A 1 100 ? 2.560 2.285 -7.508 1.00 92.81 100 PHE A N 1
ATOM 782 C CA . PHE A 1 100 ? 3.291 1.051 -7.811 1.00 92.81 100 PHE A CA 1
ATOM 783 C C . PHE A 1 100 ? 2.820 0.420 -9.118 1.00 92.81 100 PHE A C 1
ATOM 785 O O . PHE A 1 100 ? 3.651 0.063 -9.955 1.00 92.81 100 PHE A O 1
ATOM 792 N N . SER A 1 101 ? 1.509 0.358 -9.339 1.00 93.88 101 SER A N 1
ATOM 793 C CA . SER A 1 101 ? 0.915 -0.141 -10.580 1.00 93.88 101 SER A CA 1
ATOM 794 C C . SER A 1 101 ? 1.395 0.644 -11.801 1.00 93.88 101 SER A C 1
ATOM 796 O O . SER A 1 101 ? 1.801 0.041 -12.795 1.00 93.88 101 SER A O 1
ATOM 798 N N . TYR A 1 102 ? 1.434 1.977 -11.719 1.00 95.00 102 TYR A N 1
ATOM 799 C CA . TYR A 1 102 ? 1.945 2.823 -12.797 1.00 95.00 102 TYR A CA 1
ATOM 800 C C . TYR A 1 102 ? 3.428 2.557 -13.090 1.00 95.00 102 TYR A C 1
ATOM 802 O O . TYR A 1 102 ? 3.802 2.342 -14.245 1.00 95.00 102 TYR A O 1
ATOM 810 N N . ILE A 1 103 ? 4.276 2.522 -12.057 1.00 92.00 103 ILE A N 1
ATOM 811 C CA . ILE A 1 103 ? 5.713 2.255 -12.222 1.00 92.00 103 ILE A CA 1
ATOM 812 C C . ILE A 1 103 ? 5.929 0.870 -12.847 1.00 92.00 103 ILE A C 1
ATOM 814 O O . ILE A 1 103 ? 6.685 0.740 -13.811 1.00 92.00 103 ILE A O 1
ATOM 818 N N . ASN A 1 104 ? 5.227 -0.150 -12.351 1.00 93.69 104 ASN A N 1
ATOM 819 C CA . ASN A 1 104 ? 5.307 -1.511 -12.874 1.00 93.69 104 ASN A CA 1
ATOM 820 C C . ASN A 1 104 ? 4.854 -1.590 -14.340 1.00 93.69 104 ASN A C 1
ATOM 822 O O . ASN A 1 104 ? 5.511 -2.253 -15.143 1.00 93.69 104 ASN A O 1
ATOM 826 N N . ALA A 1 105 ? 3.783 -0.883 -14.716 1.00 93.44 105 ALA A N 1
ATOM 827 C CA . ALA A 1 105 ? 3.313 -0.815 -16.098 1.00 93.44 105 ALA A CA 1
ATOM 828 C C . ALA A 1 105 ? 4.350 -0.162 -17.027 1.00 93.44 105 ALA A C 1
ATOM 830 O O . ALA A 1 105 ? 4.612 -0.679 -18.113 1.00 93.44 105 ALA A O 1
ATOM 831 N N . VAL A 1 106 ? 4.995 0.927 -16.592 1.00 93.62 106 VAL A N 1
ATOM 832 C CA . VAL A 1 106 ? 6.080 1.580 -17.348 1.00 93.62 106 VAL A CA 1
ATOM 833 C C . VAL A 1 106 ? 7.279 0.644 -17.523 1.00 93.62 106 VAL A C 1
ATOM 835 O O . VAL A 1 106 ? 7.858 0.587 -18.609 1.00 93.62 106 VAL A O 1
ATOM 838 N N . ILE A 1 107 ? 7.652 -0.108 -16.485 1.00 92.06 107 ILE A N 1
ATOM 839 C CA . ILE A 1 107 ? 8.744 -1.092 -16.548 1.00 92.06 107 ILE A CA 1
ATOM 840 C C . ILE A 1 107 ? 8.410 -2.209 -17.540 1.00 92.06 107 ILE A C 1
ATOM 842 O O . ILE A 1 107 ? 9.227 -2.518 -18.409 1.00 92.06 107 ILE A O 1
ATOM 846 N N . ALA A 1 108 ? 7.198 -2.760 -17.467 1.00 89.88 108 ALA A N 1
ATOM 847 C CA . ALA A 1 108 ? 6.737 -3.795 -18.385 1.00 89.88 108 ALA A CA 1
ATOM 848 C C . ALA A 1 108 ? 6.693 -3.297 -19.840 1.00 89.88 108 ALA A C 1
ATOM 850 O O . ALA A 1 108 ? 7.174 -3.979 -20.743 1.00 89.88 108 ALA A O 1
ATOM 851 N N . ALA A 1 109 ? 6.178 -2.087 -20.077 1.00 90.88 109 ALA A N 1
ATOM 852 C CA . ALA A 1 109 ? 6.101 -1.495 -21.411 1.00 90.88 109 ALA A CA 1
ATOM 853 C C . ALA A 1 109 ? 7.486 -1.296 -22.044 1.00 90.88 109 ALA A C 1
ATOM 855 O O . ALA A 1 109 ? 7.660 -1.564 -23.231 1.00 90.88 109 ALA A O 1
ATOM 856 N N . ARG A 1 110 ? 8.487 -0.876 -21.257 1.00 86.75 110 ARG A N 1
ATOM 857 C CA . ARG A 1 110 ? 9.869 -0.735 -21.742 1.00 86.75 110 ARG A CA 1
ATOM 858 C C . ARG A 1 110 ? 10.452 -2.067 -22.186 1.00 86.75 110 ARG A C 1
ATOM 860 O O . ARG A 1 110 ? 11.072 -2.121 -23.237 1.00 86.75 110 ARG A O 1
ATOM 867 N N . VAL A 1 111 ? 10.242 -3.135 -21.423 1.00 82.31 111 VAL A N 1
ATOM 868 C CA . VAL A 1 111 ? 10.773 -4.455 -21.793 1.00 82.31 111 VAL A CA 1
ATOM 869 C C . VAL A 1 111 ? 10.063 -5.039 -23.012 1.00 82.31 111 VAL A C 1
ATOM 871 O O . VAL A 1 111 ? 10.722 -5.607 -23.877 1.00 82.31 111 VAL A O 1
ATOM 874 N N . ASN A 1 112 ? 8.755 -4.814 -23.149 1.00 71.94 112 ASN A N 1
ATOM 875 C CA . ASN A 1 112 ? 7.994 -5.278 -24.311 1.00 71.94 112 ASN A CA 1
ATOM 876 C C . ASN A 1 112 ? 8.263 -4.463 -25.594 1.00 71.94 112 ASN A C 1
ATOM 878 O O . ASN A 1 112 ? 8.098 -4.993 -26.686 1.00 71.94 112 ASN A O 1
ATOM 882 N N . GLY A 1 113 ? 8.679 -3.195 -25.491 1.00 60.62 113 GLY A N 1
ATOM 883 C CA . GLY A 1 113 ? 8.985 -2.334 -26.644 1.00 60.62 113 GLY A CA 1
ATOM 884 C C . GLY A 1 113 ? 10.355 -2.568 -27.298 1.00 60.62 113 GLY A C 1
ATOM 885 O O . GLY A 1 113 ? 10.666 -1.915 -28.290 1.00 60.62 113 GLY A O 1
ATOM 886 N N . HIS A 1 114 ? 11.174 -3.465 -26.740 1.00 51.97 114 HIS A N 1
ATOM 887 C CA . HIS A 1 114 ? 12.489 -3.855 -27.264 1.00 51.97 114 HIS A CA 1
ATOM 888 C C . HIS A 1 114 ? 12.513 -5.280 -27.865 1.00 51.97 114 HIS A C 1
ATOM 890 O O . HIS A 1 114 ? 13.601 -5.794 -28.127 1.00 51.97 114 HIS A O 1
ATOM 896 N N . SER A 1 115 ? 11.350 -5.918 -28.065 1.00 47.72 115 SER A N 1
ATOM 897 C CA . SER A 1 115 ? 11.209 -7.187 -28.810 1.00 47.72 115 SER A CA 1
ATOM 898 C C . SER A 1 115 ? 10.797 -6.969 -30.260 1.00 47.72 115 SER A C 1
ATOM 900 O O . SER A 1 115 ? 9.999 -6.039 -30.508 1.00 47.72 115 SER A O 1
#

Foldseek 3Di:
DVVVVVVVVVPDPDDPDPVVVVVVVVVVPPPPPVPPPQLALVVCCVQFWDWDADPNFTAIGGDPVLVVLLVVLVVCVVVVNADPVSVSVNVSSVVNVVVRVVVSVVRVVVVVVVD

Radius of gyration: 25.54 Å; chains: 1; bounding box: 44×50×75 Å